Protein AF-A0A7C6SGR0-F1 (afdb_monomer)

Foldseek 3Di:
DDADPVRDDADADDDPPCPVPDDPPFDFDWDADDRHGDDTDGDDPPPVPPPD

pLDDT: mean 79.98, std 13.2, range [50.53, 93.5]

Solvent-accessible surface area (backbone atoms only — not comparable to full-atom values): 3688 Å² total; per-residue (Å²): 117,49,75,45,98,84,74,50,71,49,78,56,73,73,64,88,80,66,63,87,80,65,58,91,89,67,50,63,53,78,44,66,59,94,71,42,60,72,50,72,50,71,59,80,73,70,80,86,66,85,79,129

Radius of gyration: 13.04 Å; Cα contacts (8 Å, |Δi|>4): 47; chains: 1; bounding box: 27×16×41 Å

Structure (mmCIF, N/CA/C/O backbone):
data_AF-A0A7C6SGR0-F1
#
_entry.id   AF-A0A7C6SGR0-F1
#
loop_
_atom_site.group_PDB
_atom_site.id
_atom_site.type_symbol
_atom_site.label_atom_id
_atom_site.label_alt_id
_atom_site.label_comp_id
_atom_site.label_asym_id
_atom_site.label_entity_id
_atom_site.label_seq_id
_atom_site.pdbx_PDB_ins_code
_atom_site.Cartn_x
_atom_site.Cartn_y
_atom_site.Cartn_z
_atom_site.occupancy
_atom_site.B_iso_or_equiv
_atom_site.auth_seq_id
_atom_site.auth_comp_id
_atom_site.auth_asym_id
_atom_site.auth_atom_id
_atom_site.pdbx_PDB_model_num
ATOM 1 N N . THR A 1 1 ? 0.574 -8.802 2.481 1.00 89.00 1 THR A N 1
ATOM 2 C CA . THR A 1 1 ? 1.674 -8.153 3.221 1.00 89.00 1 THR A CA 1
ATOM 3 C C . THR A 1 1 ? 2.344 -7.182 2.294 1.00 89.00 1 THR A C 1
ATOM 5 O O . THR A 1 1 ? 2.555 -7.558 1.152 1.00 89.00 1 THR A O 1
ATOM 8 N N . PHE A 1 2 ? 2.629 -5.966 2.751 1.00 88.50 2 PHE A N 1
ATOM 9 C CA . PHE A 1 2 ? 3.346 -4.973 1.951 1.00 88.50 2 PHE A CA 1
ATOM 10 C C . PHE A 1 2 ? 4.777 -4.853 2.461 1.00 88.50 2 PHE A C 1
ATOM 12 O O . PHE A 1 2 ? 5.005 -4.887 3.674 1.00 88.50 2 PHE A O 1
ATOM 19 N N . GLU A 1 3 ? 5.717 -4.746 1.530 1.00 93.00 3 GLU A N 1
ATOM 20 C CA . GLU A 1 3 ? 7.100 -4.371 1.798 1.00 93.00 3 GLU A CA 1
ATOM 21 C C . GLU A 1 3 ? 7.294 -2.911 1.387 1.00 93.00 3 GLU A C 1
ATOM 23 O O . GLU A 1 3 ? 6.856 -2.492 0.317 1.00 93.00 3 GLU A O 1
ATOM 28 N N . PHE A 1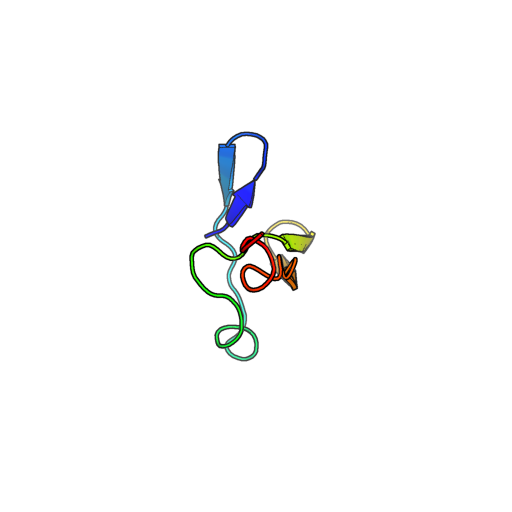 4 ? 7.906 -2.129 2.269 1.00 89.00 4 PHE A N 1
ATOM 29 C CA . PHE A 1 4 ? 8.238 -0.733 2.019 1.00 89.00 4 PHE A CA 1
ATOM 30 C C . PHE A 1 4 ? 9.678 -0.604 1.510 1.00 89.00 4 PHE A C 1
ATOM 32 O O . PHE A 1 4 ? 10.503 -1.494 1.697 1.00 89.00 4 PHE A O 1
ATOM 39 N N . SER A 1 5 ? 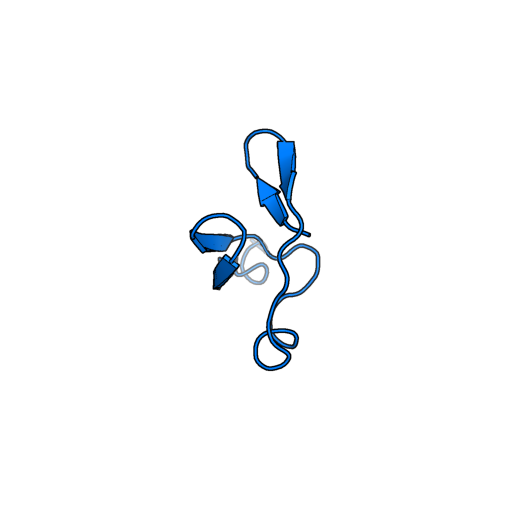10.020 0.552 0.939 1.00 88.81 5 SER A N 1
ATOM 40 C CA . SER A 1 5 ? 11.358 0.840 0.391 1.00 88.81 5 SER A CA 1
ATOM 41 C C . SER A 1 5 ? 12.508 0.741 1.403 1.00 88.81 5 SER A C 1
ATOM 43 O O . SER A 1 5 ? 13.662 0.613 1.011 1.00 88.81 5 SER A O 1
ATOM 45 N N . ASN A 1 6 ? 12.213 0.788 2.703 1.00 91.75 6 ASN A N 1
ATOM 46 C CA . ASN A 1 6 ? 13.178 0.584 3.785 1.00 91.75 6 ASN A CA 1
ATOM 47 C C . ASN A 1 6 ? 13.287 -0.889 4.238 1.00 91.75 6 ASN A C 1
ATOM 49 O O . ASN A 1 6 ? 13.796 -1.139 5.329 1.00 91.75 6 ASN A O 1
ATOM 53 N N . HIS A 1 7 ? 12.752 -1.839 3.463 1.00 91.00 7 HIS A N 1
ATOM 54 C CA . HIS A 1 7 ? 12.655 -3.270 3.783 1.00 91.00 7 HIS A CA 1
ATOM 55 C C . HIS A 1 7 ? 11.794 -3.619 5.005 1.00 91.00 7 HIS A C 1
ATOM 57 O O . HIS A 1 7 ? 11.747 -4.775 5.436 1.00 91.00 7 HIS A O 1
ATOM 63 N N . SER A 1 8 ? 11.072 -2.652 5.579 1.00 92.44 8 SER A N 1
ATOM 64 C CA . SER A 1 8 ? 10.081 -2.962 6.608 1.00 92.44 8 SER A CA 1
ATOM 65 C C . SER A 1 8 ? 8.866 -3.637 5.976 1.00 92.44 8 SER A C 1
ATOM 67 O O . SER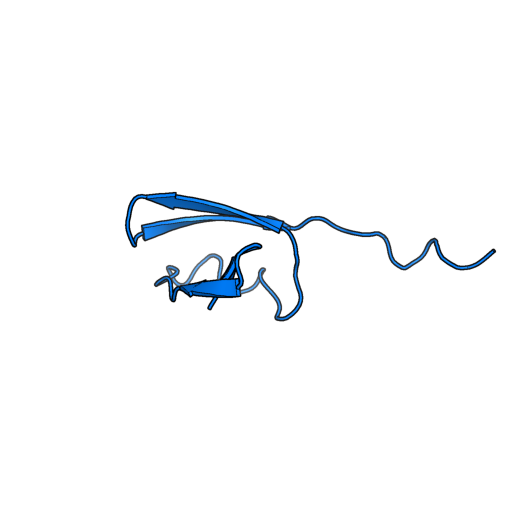 A 1 8 ? 8.455 -3.316 4.859 1.00 92.44 8 SER A O 1
ATOM 69 N N . ARG A 1 9 ? 8.289 -4.600 6.698 1.00 93.50 9 ARG A N 1
ATOM 70 C CA . ARG A 1 9 ? 7.119 -5.359 6.250 1.00 93.50 9 ARG A CA 1
ATOM 71 C C . ARG A 1 9 ? 5.966 -5.116 7.202 1.00 93.50 9 ARG A C 1
ATOM 73 O O . ARG A 1 9 ? 6.139 -5.187 8.417 1.00 93.50 9 ARG A O 1
ATOM 80 N N . GLN A 1 10 ? 4.785 -4.868 6.648 1.00 90.81 10 GLN A N 1
ATOM 81 C CA . GLN A 1 10 ? 3.577 -4.693 7.440 1.00 90.81 10 GLN A CA 1
ATOM 82 C C . GLN A 1 10 ? 2.401 -5.452 6.837 1.00 90.81 10 GLN A C 1
ATOM 84 O O . GLN A 1 10 ? 2.132 -5.436 5.630 1.00 90.81 10 GLN A O 1
ATOM 89 N N . GLU A 1 11 ? 1.678 -6.131 7.718 1.00 90.56 11 GLU A N 1
ATOM 90 C CA . GLU A 1 11 ? 0.431 -6.791 7.381 1.00 90.56 11 GLU A CA 1
ATOM 91 C C . GLU A 1 11 ? -0.731 -5.834 7.605 1.00 90.56 11 GLU A C 1
ATOM 93 O O . GLU A 1 11 ? -0.875 -5.228 8.668 1.00 90.56 11 GLU A O 1
ATOM 98 N N . PHE A 1 12 ? -1.580 -5.713 6.591 1.00 86.50 12 PHE A N 1
ATOM 99 C CA . PHE A 1 12 ? -2.793 -4.923 6.669 1.00 86.50 12 PHE A CA 1
ATOM 100 C C . PHE A 1 12 ? -3.999 -5.816 6.439 1.00 86.50 12 PHE A C 1
ATOM 102 O O . PHE A 1 12 ? -4.038 -6.617 5.503 1.00 86.50 12 PHE A O 1
ATOM 109 N N . ARG A 1 13 ? -5.022 -5.638 7.276 1.00 84.69 13 ARG A N 1
ATOM 110 C CA . ARG A 1 13 ? -6.311 -6.294 7.080 1.00 84.69 13 ARG A CA 1
ATOM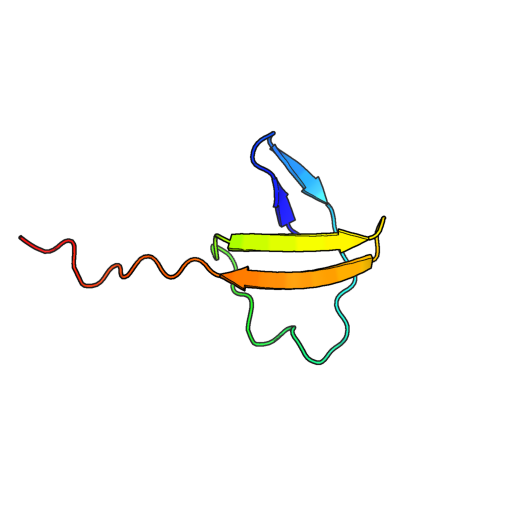 111 C C . ARG A 1 13 ? -7.097 -5.529 6.022 1.00 84.69 13 ARG A C 1
ATOM 113 O O . ARG A 1 13 ? -7.617 -4.446 6.291 1.00 84.69 13 ARG A O 1
ATOM 120 N N . ILE A 1 14 ? -7.188 -6.094 4.825 1.00 78.25 14 ILE A N 1
ATOM 121 C CA . ILE A 1 14 ? -7.988 -5.539 3.733 1.00 78.25 14 ILE A CA 1
ATOM 122 C C . ILE A 1 14 ? -9.430 -6.069 3.895 1.00 78.25 14 ILE A C 1
ATOM 124 O O . ILE A 1 14 ? -9.657 -7.170 4.398 1.00 78.25 14 ILE A O 1
ATOM 128 N N . LYS A 1 15 ? -10.453 -5.269 3.573 1.00 74.50 15 LYS A N 1
ATOM 129 C CA . LYS A 1 15 ? -11.847 -5.767 3.545 1.00 74.50 15 LYS A CA 1
ATOM 130 C C . LYS A 1 15 ? -12.045 -6.608 2.280 1.00 74.50 15 LYS A C 1
ATOM 132 O O . LYS A 1 15 ? -11.364 -6.375 1.307 1.00 74.50 15 LYS A O 1
ATOM 137 N N . HIS A 1 16 ? -12.984 -7.548 2.228 1.00 64.19 16 HIS A N 1
ATOM 138 C CA . HIS A 1 16 ? -13.124 -8.495 1.098 1.00 64.19 16 HIS A CA 1
ATOM 139 C C . HIS A 1 16 ? -13.237 -7.892 -0.328 1.00 64.19 16 HIS A C 1
ATOM 141 O O . HIS A 1 16 ? -13.059 -8.624 -1.294 1.00 64.19 16 HIS A O 1
ATOM 147 N N . LYS A 1 17 ? -13.532 -6.592 -0.494 1.00 63.94 17 LYS A N 1
ATOM 148 C CA . LYS A 1 17 ? -13.780 -5.965 -1.807 1.00 63.94 17 LYS A CA 1
ATOM 149 C C . LYS A 1 17 ? -12.526 -5.650 -2.659 1.00 63.94 17 LYS A C 1
ATOM 151 O O . LYS A 1 17 ? -12.605 -5.907 -3.852 1.00 63.94 17 LYS A O 1
ATOM 156 N N . PRO A 1 18 ? -11.391 -5.142 -2.129 1.00 59.06 18 PRO A N 1
ATOM 157 C CA . PRO A 1 18 ? -10.198 -4.842 -2.935 1.00 59.06 18 PRO A CA 1
ATOM 158 C C . PRO A 1 18 ? -9.239 -6.028 -3.141 1.00 59.06 18 PRO A C 1
ATOM 160 O O . PRO A 1 18 ? -8.249 -5.883 -3.846 1.00 59.06 18 PRO A O 1
ATOM 163 N N . TYR A 1 19 ? -9.496 -7.199 -2.542 1.00 54.97 19 TYR A N 1
ATOM 164 C CA . TYR A 1 19 ? -8.547 -8.327 -2.580 1.00 54.97 19 TYR A CA 1
ATOM 165 C C . TYR A 1 19 ? -8.281 -8.888 -3.984 1.00 54.97 19 TYR A C 1
ATOM 167 O O . TYR A 1 19 ? -7.239 -9.494 -4.191 1.00 54.97 19 TYR A O 1
ATOM 175 N N . GLY A 1 20 ? -9.199 -8.704 -4.938 1.00 59.81 20 GLY A N 1
ATOM 176 C CA . GLY A 1 20 ? -9.046 -9.250 -6.290 1.00 59.81 20 GLY A CA 1
ATOM 177 C C . GLY A 1 20 ? -8.128 -8.448 -7.218 1.00 59.81 20 GLY A C 1
ATOM 178 O O . GLY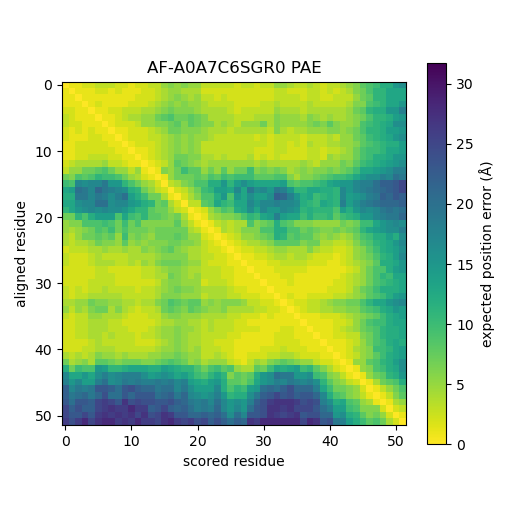 A 1 20 ? -7.861 -8.917 -8.317 1.00 59.81 20 GLY A O 1
ATOM 179 N N . LEU A 1 21 ? -7.688 -7.248 -6.817 1.00 63.91 21 LEU A N 1
ATOM 180 C CA . LEU A 1 21 ? -6.974 -6.305 -7.695 1.00 63.91 21 LEU A CA 1
ATOM 181 C C . LEU A 1 21 ? -5.486 -6.137 -7.365 1.00 63.91 21 LEU A C 1
ATOM 183 O O . LEU A 1 21 ? -4.796 -5.432 -8.092 1.00 63.91 21 LEU A O 1
ATOM 187 N N . ILE A 1 22 ? -5.003 -6.752 -6.283 1.00 75.94 22 ILE A N 1
ATOM 188 C CA . ILE A 1 22 ? -3.612 -6.640 -5.835 1.00 75.94 22 ILE A CA 1
ATOM 189 C C . ILE A 1 22 ? -2.964 -8.011 -5.996 1.00 75.94 22 ILE A C 1
ATOM 19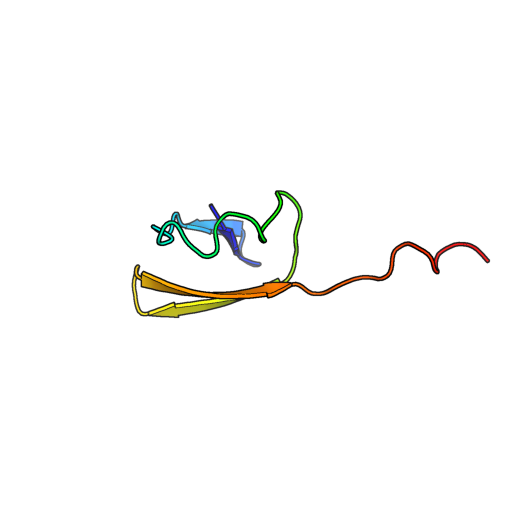1 O O . ILE A 1 22 ? -3.310 -8.948 -5.272 1.00 75.94 22 ILE A O 1
ATOM 195 N N . SER A 1 23 ? -2.049 -8.127 -6.953 1.00 79.81 23 SER A N 1
ATOM 196 C CA . SER A 1 23 ? -1.234 -9.324 -7.134 1.00 79.81 23 SER A CA 1
ATOM 197 C C . SER A 1 23 ? 0.041 -9.241 -6.298 1.00 79.81 23 SER A C 1
ATOM 199 O O . SER A 1 23 ? 0.526 -8.162 -5.956 1.00 79.81 23 SER A O 1
ATOM 201 N N . VAL A 1 24 ? 0.607 -10.406 -5.984 1.00 78.75 24 VAL A N 1
ATOM 202 C CA . VAL A 1 24 ? 2.023 -10.489 -5.605 1.00 78.75 24 VAL A CA 1
ATOM 203 C C . VAL A 1 24 ? 2.850 -9.885 -6.748 1.00 78.75 24 VAL A C 1
ATOM 205 O O . VAL A 1 24 ? 2.487 -10.062 -7.911 1.00 78.75 24 VAL A O 1
ATOM 208 N N . ASP A 1 25 ? 3.898 -9.142 -6.384 1.00 82.75 25 ASP A N 1
ATOM 209 C CA . ASP A 1 25 ? 4.806 -8.374 -7.257 1.00 82.75 25 ASP A CA 1
ATOM 210 C C . ASP A 1 25 ? 4.267 -7.049 -7.827 1.00 82.75 25 ASP A C 1
ATOM 212 O O . ASP A 1 25 ? 5.009 -6.321 -8.487 1.00 82.75 25 ASP A O 1
ATOM 216 N N . ASP A 1 26 ? 3.027 -6.655 -7.509 1.00 86.56 26 ASP A N 1
ATOM 217 C CA . ASP A 1 26 ? 2.556 -5.308 -7.838 1.00 86.56 26 ASP A CA 1
ATOM 218 C C . ASP A 1 26 ? 3.319 -4.253 -7.019 1.00 86.56 26 ASP A C 1
ATOM 220 O O . ASP A 1 26 ? 3.298 -4.248 -5.784 1.00 86.56 26 ASP A O 1
ATOM 224 N N . ILE A 1 27 ? 3.952 -3.310 -7.716 1.00 88.31 27 ILE A N 1
ATOM 225 C CA . ILE A 1 27 ? 4.601 -2.141 -7.115 1.00 88.31 27 ILE A CA 1
ATOM 226 C C . ILE A 1 27 ? 3.651 -0.951 -7.241 1.00 88.31 27 ILE A C 1
ATOM 228 O O . ILE A 1 27 ? 2.998 -0.765 -8.268 1.00 88.31 27 ILE A O 1
ATOM 232 N N . GLY A 1 28 ? 3.538 -0.143 -6.190 1.00 89.88 28 GLY A N 1
ATOM 233 C CA . GLY A 1 28 ? 2.572 0.945 -6.165 1.00 89.88 28 GLY A CA 1
ATOM 234 C C . GLY A 1 28 ? 2.638 1.819 -4.924 1.00 89.88 28 GLY A C 1
ATOM 235 O O . GLY A 1 28 ? 3.486 1.634 -4.047 1.00 89.88 28 GLY A O 1
ATOM 236 N N . TYR A 1 29 ? 1.709 2.767 -4.846 1.00 91.44 29 TYR A N 1
ATOM 237 C CA . TYR A 1 29 ? 1.550 3.657 -3.702 1.00 91.44 29 TYR A CA 1
ATOM 238 C C . TYR A 1 29 ? 0.498 3.104 -2.739 1.00 91.44 29 TYR A C 1
ATOM 240 O O . TYR A 1 29 ? -0.641 2.842 -3.120 1.00 91.44 29 TYR A O 1
ATOM 248 N N . LEU A 1 30 ? 0.882 2.934 -1.471 1.00 90.50 30 LEU A N 1
ATOM 249 C CA . LEU A 1 30 ? 0.008 2.441 -0.408 1.00 90.50 30 LEU A CA 1
ATOM 250 C C . LEU A 1 30 ? -0.506 3.597 0.458 1.00 90.50 30 LEU A C 1
ATOM 252 O O . LEU A 1 30 ? 0.275 4.265 1.137 1.00 90.50 30 LEU A O 1
ATOM 256 N N . THR A 1 31 ? -1.825 3.763 0.535 1.00 91.19 31 THR A N 1
ATOM 257 C CA . THR A 1 31 ? -2.470 4.711 1.453 1.00 91.19 31 THR A CA 1
ATOM 258 C C . THR A 1 31 ? -3.015 3.963 2.667 1.00 91.19 31 THR A C 1
ATOM 260 O O . THR A 1 31 ? -3.802 3.019 2.548 1.00 91.19 31 THR A O 1
ATOM 263 N N . TYR A 1 32 ? -2.640 4.395 3.873 1.00 90.44 32 TYR A N 1
ATOM 264 C CA . TYR A 1 32 ? -3.077 3.764 5.119 1.00 90.44 32 TYR A CA 1
ATOM 265 C C . TYR A 1 32 ? -3.165 4.761 6.284 1.00 90.44 32 TYR A C 1
ATOM 267 O O . TYR A 1 32 ? -2.611 5.855 6.242 1.00 90.44 32 TYR A O 1
ATOM 275 N N . GLN A 1 33 ? -3.896 4.389 7.338 1.00 92.31 33 GLN A N 1
ATOM 276 C CA . GLN A 1 33 ? -4.018 5.165 8.575 1.00 92.31 33 GLN A CA 1
ATOM 277 C C . GLN A 1 33 ? -3.777 4.251 9.780 1.00 92.31 33 GLN A C 1
ATOM 279 O O . GLN A 1 33 ? -4.639 3.443 10.137 1.00 92.31 33 GLN A O 1
ATOM 284 N N . GLY A 1 34 ? -2.605 4.371 10.407 1.00 89.62 34 GLY A N 1
ATOM 285 C CA . GLY A 1 34 ? -2.171 3.458 11.467 1.00 89.62 34 GLY A CA 1
ATOM 286 C C . GLY A 1 34 ? -1.981 2.043 10.918 1.00 89.62 34 GLY A C 1
ATOM 287 O O . GLY A 1 34 ? -1.113 1.812 10.088 1.00 89.62 34 GLY A O 1
ATOM 288 N N . THR A 1 35 ? -2.823 1.100 11.338 1.00 87.56 35 THR A N 1
ATOM 289 C CA . THR A 1 35 ? -2.848 -0.282 10.817 1.00 87.56 35 THR A CA 1
ATOM 290 C C . THR A 1 35 ? -4.001 -0.532 9.840 1.00 87.56 35 THR A C 1
ATOM 292 O O . THR A 1 35 ? -4.236 -1.664 9.411 1.00 87.56 35 THR A O 1
ATOM 295 N N . ARG A 1 36 ? -4.760 0.514 9.482 1.00 88.19 36 ARG A N 1
ATOM 296 C CA . ARG A 1 36 ? -5.912 0.412 8.583 1.00 88.19 36 ARG A CA 1
ATOM 297 C C . ARG A 1 36 ? -5.513 0.729 7.147 1.00 88.19 36 ARG A C 1
ATOM 299 O O . ARG A 1 36 ? -5.226 1.883 6.836 1.00 88.19 36 ARG A O 1
ATOM 306 N N . PHE A 1 37 ? -5.616 -0.270 6.274 1.00 89.75 37 PHE A N 1
ATOM 307 C CA . PHE A 1 37 ? -5.548 -0.093 4.823 1.00 89.75 37 PHE A CA 1
ATOM 308 C C . PHE A 1 37 ? -6.637 0.871 4.333 1.00 89.75 37 PHE A C 1
ATOM 310 O O . PHE A 1 37 ? -7.791 0.779 4.775 1.00 89.75 37 PHE A O 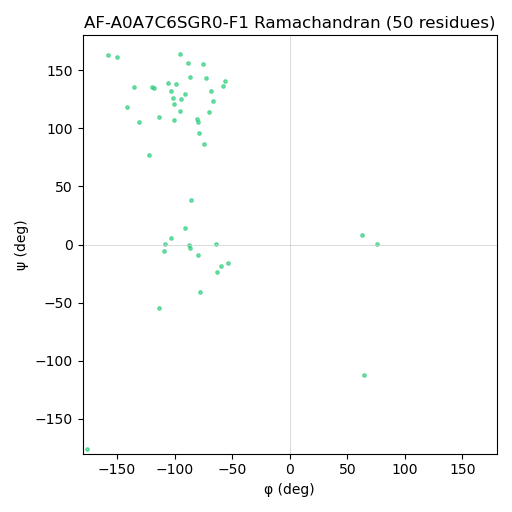1
ATOM 317 N N . LYS A 1 38 ? -6.279 1.781 3.425 1.00 88.88 38 LYS A N 1
ATOM 318 C CA . LYS A 1 38 ? -7.227 2.660 2.736 1.00 88.88 38 LYS A CA 1
ATOM 319 C C . LYS A 1 38 ? -7.292 2.354 1.254 1.00 88.88 38 LYS A C 1
ATOM 321 O O . LYS A 1 38 ? -8.395 2.098 0.783 1.00 88.88 38 LYS A O 1
ATOM 326 N N . ASP A 1 39 ? -6.148 2.369 0.583 1.00 88.19 39 ASP A N 1
ATOM 327 C CA . ASP A 1 39 ? -6.077 2.183 -0.861 1.00 88.19 39 ASP A CA 1
ATOM 328 C C . ASP A 1 39 ? -4.692 1.712 -1.312 1.00 88.19 39 ASP A C 1
ATOM 330 O O . ASP A 1 39 ? -3.718 1.835 -0.560 1.00 88.19 39 ASP A O 1
ATOM 334 N N . PHE A 1 40 ? -4.620 1.179 -2.529 1.00 89.06 40 PHE A N 1
ATOM 335 C CA . PHE A 1 40 ? -3.375 0.831 -3.203 1.00 89.06 40 PHE A CA 1
ATOM 336 C C . PHE A 1 40 ? -3.468 1.160 -4.693 1.00 89.06 40 PHE A C 1
ATOM 338 O O . PHE A 1 40 ? -4.275 0.577 -5.417 1.00 89.06 40 PHE A O 1
ATOM 345 N N . GLU A 1 41 ? -2.605 2.063 -5.148 1.00 89.00 41 GLU A N 1
ATOM 346 C CA . GLU A 1 41 ? -2.504 2.471 -6.547 1.00 89.00 41 GLU A CA 1
ATOM 347 C C . GLU A 1 41 ? -1.317 1.761 -7.200 1.00 89.00 41 GLU A C 1
ATOM 349 O O . GLU A 1 41 ? -0.159 2.083 -6.923 1.00 89.00 41 GLU A O 1
ATOM 354 N N . ARG A 1 42 ? -1.598 0.780 -8.064 1.00 87.50 42 ARG A N 1
ATOM 355 C CA . ARG A 1 42 ? -0.567 0.051 -8.811 1.00 87.50 42 ARG A CA 1
ATOM 356 C C . ARG A 1 42 ? 0.104 0.968 -9.836 1.00 87.50 42 ARG A C 1
ATOM 358 O O . ARG A 1 42 ? -0.572 1.598 -10.647 1.00 87.50 42 ARG A O 1
ATOM 365 N N . ILE A 1 43 ? 1.432 0.959 -9.861 1.00 87.81 43 ILE A N 1
ATOM 366 C CA . ILE A 1 43 ? 2.221 1.492 -10.969 1.00 87.81 43 ILE A CA 1
ATOM 367 C C . ILE A 1 43 ? 2.232 0.410 -12.050 1.00 87.81 43 ILE A C 1
ATOM 369 O O . ILE A 1 43 ? 2.825 -0.655 -11.883 1.00 87.81 43 ILE A O 1
ATOM 373 N N . VAL A 1 44 ? 1.509 0.648 -13.143 1.00 76.69 44 VAL A N 1
ATOM 374 C CA . VAL A 1 44 ? 1.590 -0.212 -14.326 1.00 76.69 44 VAL A CA 1
ATOM 375 C C . VAL A 1 44 ? 2.858 0.182 -15.068 1.00 76.69 44 VAL A C 1
ATOM 377 O O . VAL A 1 44 ? 2.862 1.149 -15.827 1.00 76.69 44 VAL A O 1
ATOM 380 N N . THR 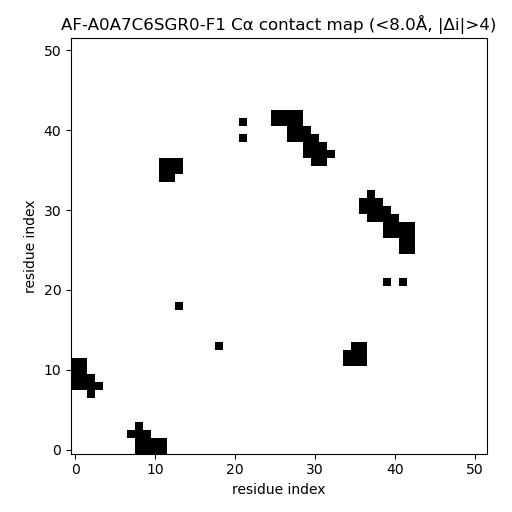A 1 45 ? 3.946 -0.540 -14.820 1.00 66.88 45 THR A N 1
ATOM 381 C CA . THR A 1 45 ? 5.049 -0.572 -15.777 1.00 66.88 45 THR A CA 1
ATOM 382 C C . THR A 1 45 ? 4.524 -1.362 -16.968 1.00 66.88 45 THR A C 1
ATOM 384 O O . THR A 1 45 ? 4.114 -2.514 -16.824 1.00 66.88 45 THR A O 1
ATOM 387 N N . ASP A 1 46 ? 4.379 -0.712 -18.118 1.00 65.12 46 ASP A N 1
ATOM 388 C CA . ASP A 1 46 ? 3.967 -1.410 -19.328 1.00 65.12 46 ASP A CA 1
ATOM 389 C C . ASP A 1 46 ? 5.160 -2.231 -19.833 1.00 65.12 46 ASP A C 1
ATOM 391 O O . ASP A 1 46 ? 5.953 -1.780 -20.657 1.00 65.12 46 ASP A O 1
ATOM 395 N N . ASP A 1 47 ? 5.287 -3.449 -19.304 1.00 59.31 47 ASP A N 1
ATOM 396 C CA . ASP A 1 47 ? 6.334 -4.408 -19.672 1.00 59.31 47 ASP A CA 1
ATOM 397 C C . ASP A 1 47 ? 6.230 -4.860 -21.151 1.00 59.31 47 ASP A C 1
ATOM 399 O O . ASP A 1 47 ? 7.016 -5.690 -21.608 1.00 59.31 47 ASP A O 1
ATOM 403 N N . ARG A 1 48 ? 5.255 -4.358 -21.936 1.00 60.50 48 ARG A N 1
ATOM 404 C CA . ARG A 1 48 ? 5.122 -4.661 -23.373 1.00 60.50 48 ARG A CA 1
ATOM 405 C C . ARG A 1 48 ? 5.923 -3.722 -24.271 1.00 60.50 48 ARG A C 1
ATOM 407 O O . ARG A 1 48 ? 5.890 -3.921 -25.486 1.00 60.50 48 ARG A O 1
ATOM 414 N N . PHE A 1 49 ? 6.641 -2.743 -23.719 1.00 59.00 49 PHE A N 1
ATOM 415 C CA . PHE A 1 49 ? 7.452 -1.811 -24.514 1.00 59.00 49 PHE A CA 1
ATOM 416 C C . PHE A 1 49 ? 8.972 -2.002 -24.411 1.00 59.00 49 PHE A C 1
ATOM 418 O O . PHE A 1 49 ? 9.693 -1.328 -25.142 1.00 59.00 49 PHE A O 1
ATOM 425 N N . ASP A 1 50 ? 9.469 -2.978 -23.646 1.00 57.94 50 ASP A N 1
ATOM 426 C CA . ASP A 1 50 ? 10.909 -3.302 -23.573 1.00 57.94 50 ASP A CA 1
ATOM 427 C C . ASP A 1 50 ? 11.382 -4.275 -24.680 1.00 57.94 50 ASP A C 1
ATOM 429 O O . ASP A 1 50 ? 12.232 -5.140 -24.469 1.00 57.94 50 ASP A O 1
ATOM 433 N N . TYR A 1 51 ? 10.847 -4.125 -25.896 1.00 50.53 51 TYR A N 1
ATOM 434 C CA . TYR A 1 51 ? 11.341 -4.804 -27.101 1.00 50.53 51 TYR A CA 1
ATOM 435 C C . TYR A 1 51 ? 11.721 -3.782 -28.181 1.00 50.53 51 TYR A C 1
ATOM 437 O O . TYR A 1 51 ? 10.972 -3.617 -29.141 1.00 50.53 51 TYR A O 1
ATOM 445 N N . PHE A 1 52 ? 12.880 -3.129 -28.047 1.00 51.47 52 PHE A N 1
ATOM 446 C CA . PHE A 1 52 ? 13.642 -2.561 -29.170 1.00 51.47 52 PHE A CA 1
ATOM 447 C C . PHE A 1 5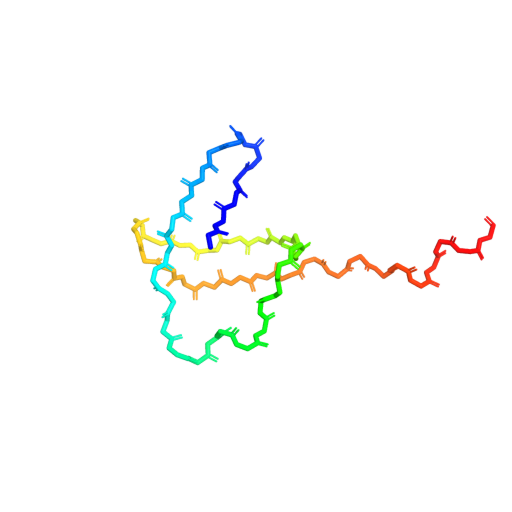2 ? 15.145 -2.622 -28.901 1.00 51.47 52 PHE A C 1
ATOM 449 O O . PHE A 1 52 ? 15.578 -2.119 -27.842 1.00 51.47 52 PHE A O 1
#

Nearest PDB structures (foldseek):
  3q6c-assembly4_D  TM=8.856E-01  e=1.899E-01  Klebsiella variicola At-22

Secondary structure (DSSP, 8-state):
-EE-TTS-EE-----SSSTTS--TT--EEEEEETTEEEEEEE----TTS---

Sequence (52 aa):
TFEFSNHSRQEFRIKHKPYGLISVDDIGYLTYQGTRFKDFERIVTDDRFDYF

Mean predicted aligned error: 7.68 Å